Protein AF-A0A431VT10-F1 (afdb_monomer)

pLDDT: mean 82.5, std 15.61, range [44.53, 95.62]

Mean predicted aligned error: 10.59 Å

Solvent-accessible surface area (backbone atoms only — not comparable to full-atom values): 5189 Å² total; per-residue (Å²): 137,83,88,83,81,89,85,80,77,77,84,75,82,74,79,80,76,81,67,70,78,64,73,45,45,74,42,76,44,73,52,40,51,48,87,82,18,55,20,34,30,24,65,48,99,85,67,48,42,32,39,32,44,81,85,37,90,58,35,80,75,44,48,35,69,32,13,13,67,37,70,67,47,34,41,75,68,64,26,39,75,69,84,131

Organism: NCBI:txid32062

Secondary structure (DSSP, 8-state):
----------------------SSB--SSSS---TT--EEEEE-TT--EEEE-TTSTTTTT---SEEESSHHHHHHTT-BPPP-

Foldseek 3Di:
DDDDDDPPDDPDPDPPPPPPPPAFDAAPDQQHRPPQFQKAWAQDPVRATEIDHPPRPCNRVGGGRGTHNDPVSSVVVVHDYDDD

Sequence (84 aa):
MKKLLPFLALFALAPVQAQAPQLGVAPATKTTCPASHPVKGNINSKGERIYHTPQSRSYKQTHPERCYKSAEEAQKAGFRAPKR

Structure (mmCIF, N/CA/C/O backbone):
data_AF-A0A431VT10-F1
#
_entry.id   AF-A0A431VT10-F1
#
loop_
_atom_site.group_PDB
_atom_site.id
_atom_site.type_symbol
_atom_site.label_atom_id
_atom_site.label_alt_id
_atom_site.label_comp_id
_atom_site.label_asym_id
_atom_site.label_entity_id
_atom_site.label_seq_id
_atom_site.pdbx_PDB_ins_code
_atom_site.Cartn_x
_atom_site.Cartn_y
_atom_site.Cartn_z
_atom_site.occupancy
_atom_site.B_iso_or_equiv
_atom_site.auth_seq_id
_atom_site.auth_comp_id
_atom_site.auth_asym_id
_atom_site.auth_atom_id
_atom_site.pdbx_PDB_model_num
ATOM 1 N N . MET A 1 1 ? 1.372 16.777 -60.803 1.00 53.09 1 MET A N 1
ATOM 2 C CA . MET A 1 1 ? 1.993 15.713 -59.984 1.00 53.09 1 MET A CA 1
ATOM 3 C C . MET A 1 1 ? 2.825 16.350 -58.881 1.00 53.09 1 MET A C 1
ATOM 5 O O . MET A 1 1 ? 3.481 17.338 -59.159 1.00 53.09 1 MET A O 1
ATOM 9 N N . LYS A 1 2 ? 2.802 15.738 -57.687 1.00 57.84 2 LYS A N 1
ATOM 10 C CA . LYS A 1 2 ? 3.699 15.942 -56.528 1.00 57.84 2 LYS A CA 1
ATOM 11 C C . LYS A 1 2 ? 3.503 17.244 -55.732 1.00 57.84 2 LYS A C 1
ATOM 13 O O . LYS A 1 2 ? 4.036 18.301 -56.032 1.00 57.84 2 LYS A O 1
ATOM 18 N N . LYS A 1 3 ? 2.703 17.071 -54.678 1.00 56.22 3 LYS A N 1
ATOM 19 C CA . LYS A 1 3 ? 2.473 17.951 -53.531 1.00 56.22 3 LYS A CA 1
ATOM 20 C C . LYS A 1 3 ? 3.815 18.327 -52.884 1.00 56.22 3 LYS A C 1
ATOM 22 O O . LYS A 1 3 ? 4.590 17.429 -52.564 1.00 56.22 3 LYS A O 1
ATOM 27 N N . LEU A 1 4 ? 4.057 19.619 -52.674 1.00 66.12 4 LEU A N 1
ATOM 28 C CA . LEU A 1 4 ? 5.174 20.126 -51.877 1.00 66.12 4 LEU A CA 1
ATOM 29 C C . LEU A 1 4 ? 4.636 20.438 -50.473 1.00 66.12 4 LEU A C 1
ATOM 31 O O . LEU A 1 4 ? 3.720 21.241 -50.315 1.00 66.12 4 LEU A O 1
ATOM 35 N N . LEU A 1 5 ? 5.124 19.694 -49.483 1.00 59.03 5 LEU A N 1
ATOM 36 C CA . LEU A 1 5 ? 4.670 19.708 -48.090 1.00 59.03 5 LEU A CA 1
ATOM 37 C C . LEU A 1 5 ? 5.141 20.975 -47.349 1.00 59.03 5 LEU A C 1
ATOM 39 O O . LEU A 1 5 ? 6.290 21.374 -47.541 1.00 59.03 5 LEU A O 1
ATOM 43 N N . PRO A 1 6 ? 4.337 21.557 -46.437 1.00 62.47 6 PRO A N 1
ATOM 44 C CA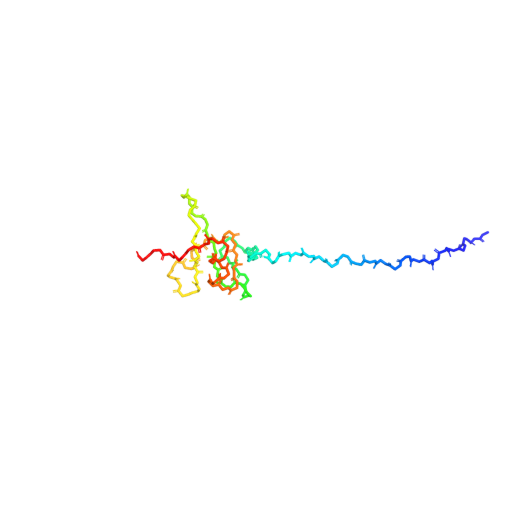 . PRO A 1 6 ? 4.808 22.563 -45.495 1.00 62.47 6 PRO A CA 1
ATOM 45 C C . PRO A 1 6 ? 5.328 21.871 -44.225 1.00 62.47 6 PRO A C 1
ATOM 47 O O . PRO A 1 6 ? 4.553 21.320 -43.449 1.00 62.47 6 PRO A O 1
ATOM 50 N N . PHE A 1 7 ? 6.641 21.891 -43.997 1.00 60.50 7 PHE A N 1
ATOM 51 C CA . PHE A 1 7 ? 7.253 21.435 -42.743 1.00 60.50 7 PHE A CA 1
ATOM 52 C C . PHE A 1 7 ? 7.838 22.626 -41.985 1.00 60.50 7 PHE A C 1
ATOM 54 O O . PHE A 1 7 ? 9.045 22.833 -41.944 1.00 60.50 7 PHE A O 1
ATOM 61 N N . LEU A 1 8 ? 6.968 23.417 -41.365 1.00 62.12 8 LEU A N 1
ATOM 62 C CA . LEU A 1 8 ? 7.352 24.273 -40.244 1.00 62.12 8 LEU A CA 1
ATOM 63 C C . LEU A 1 8 ? 6.530 23.816 -39.045 1.00 62.12 8 LEU A C 1
ATOM 65 O O . LEU A 1 8 ? 5.462 24.338 -38.740 1.00 62.12 8 LEU A O 1
ATOM 69 N N . ALA A 1 9 ? 7.014 22.734 -38.436 1.00 61.75 9 ALA A N 1
ATOM 70 C CA . ALA A 1 9 ? 6.466 22.189 -37.212 1.00 61.75 9 ALA A CA 1
ATOM 71 C C . ALA A 1 9 ? 6.780 23.148 -36.056 1.00 61.75 9 ALA A C 1
ATOM 73 O O . ALA A 1 9 ? 7.940 23.411 -35.740 1.00 61.75 9 ALA A O 1
ATOM 74 N N . LEU A 1 10 ? 5.706 23.658 -35.457 1.00 64.00 10 LEU A N 1
ATOM 75 C CA . LEU A 1 10 ? 5.633 24.263 -34.133 1.00 64.00 10 LEU A CA 1
ATOM 76 C C . LEU A 1 10 ? 6.595 23.570 -33.152 1.00 64.00 10 LEU A C 1
ATOM 78 O O . LEU A 1 10 ? 6.490 22.368 -32.907 1.00 64.00 10 LEU A O 1
ATOM 82 N N . PHE A 1 11 ? 7.500 24.345 -32.559 1.00 61.78 11 PHE A N 1
ATOM 83 C CA . PHE A 1 11 ? 8.321 23.911 -31.436 1.00 61.78 11 PHE A CA 1
ATOM 84 C C . PHE A 1 11 ? 7.391 23.689 -30.232 1.00 61.78 11 PHE A C 1
ATOM 86 O O . PHE A 1 11 ? 6.853 24.639 -29.662 1.00 61.78 11 PHE A O 1
ATOM 93 N N . ALA A 1 12 ? 7.126 22.427 -29.899 1.00 63.12 12 ALA A N 1
ATOM 94 C CA . ALA A 1 12 ? 6.257 22.059 -28.791 1.00 63.12 12 ALA A CA 1
ATOM 95 C C . ALA A 1 12 ? 6.907 22.457 -27.454 1.00 63.12 12 ALA A C 1
ATOM 97 O O . ALA A 1 12 ? 7.954 21.923 -27.086 1.00 63.12 12 ALA A O 1
ATOM 98 N N . LEU A 1 13 ? 6.269 23.362 -26.701 1.00 61.50 13 LEU A N 1
ATOM 99 C CA . LEU A 1 13 ? 6.510 23.488 -25.264 1.00 61.50 13 LEU A CA 1
ATOM 100 C C . LEU A 1 13 ? 6.086 22.170 -24.607 1.00 61.50 13 LEU A C 1
ATOM 102 O O . LEU A 1 13 ? 4.896 21.882 -24.475 1.00 61.50 13 LEU A O 1
ATOM 106 N N . ALA A 1 14 ? 7.061 21.359 -24.206 1.00 59.78 14 ALA A N 1
ATOM 107 C CA . ALA A 1 14 ? 6.800 20.216 -23.350 1.00 59.78 14 ALA A CA 1
ATOM 108 C C . ALA A 1 14 ? 6.269 20.726 -21.996 1.00 59.78 14 ALA A C 1
ATOM 110 O O . ALA A 1 14 ? 6.872 21.632 -21.412 1.00 59.78 14 ALA A O 1
ATOM 111 N N . PRO A 1 15 ? 5.165 20.176 -21.462 1.00 55.59 15 PRO A N 1
ATOM 112 C CA . PRO A 1 15 ? 4.720 20.527 -20.126 1.00 55.59 15 PRO A CA 1
ATOM 113 C C . PRO A 1 15 ? 5.758 20.009 -19.124 1.00 55.59 15 PRO A C 1
ATOM 115 O O . PRO A 1 15 ? 5.917 18.798 -18.958 1.00 55.59 15 PRO A O 1
ATOM 118 N N . VAL A 1 16 ? 6.461 20.923 -18.446 1.00 56.16 16 VAL A N 1
ATOM 119 C CA . VAL A 1 16 ? 7.178 20.620 -17.201 1.00 56.16 16 VAL A CA 1
ATOM 120 C C . VAL A 1 16 ? 6.108 20.151 -16.228 1.00 56.16 16 VAL A C 1
ATOM 122 O O . VAL A 1 16 ? 5.370 20.959 -15.666 1.00 56.16 16 VAL A O 1
ATOM 125 N N . GLN A 1 17 ? 5.930 18.837 -16.116 1.00 48.41 17 GLN A N 1
ATOM 126 C CA . GLN A 1 17 ? 4.928 18.285 -15.226 1.00 48.41 17 GLN A CA 1
ATOM 127 C C . GLN A 1 17 ? 5.335 18.626 -13.793 1.00 48.41 17 GLN A C 1
ATOM 129 O O . GLN A 1 17 ? 6.202 17.981 -13.207 1.00 48.41 17 GLN A O 1
ATOM 134 N N . ALA A 1 18 ? 4.696 19.658 -13.239 1.00 49.47 18 ALA A N 1
ATOM 135 C CA . ALA A 1 18 ? 4.687 19.990 -11.824 1.00 49.47 18 ALA A CA 1
ATOM 136 C C . ALA A 1 18 ? 3.887 18.918 -11.076 1.00 49.47 18 ALA A C 1
ATOM 138 O O . ALA A 1 18 ? 2.800 19.147 -10.552 1.00 49.47 18 ALA A O 1
ATOM 139 N N . GLN A 1 19 ? 4.406 17.698 -11.069 1.00 44.53 19 GLN A N 1
ATOM 140 C CA . GLN A 1 19 ? 3.966 16.691 -10.131 1.00 44.53 19 GLN A CA 1
ATOM 141 C C . GLN A 1 19 ? 4.575 17.120 -8.798 1.00 44.53 19 GLN A C 1
ATOM 143 O O . GLN A 1 19 ? 5.751 16.864 -8.538 1.00 44.53 19 GLN A O 1
ATOM 148 N N . ALA A 1 20 ? 3.789 17.813 -7.963 1.00 49.25 20 ALA A N 1
ATOM 149 C CA . ALA A 1 20 ? 4.042 17.816 -6.525 1.00 49.25 20 ALA A CA 1
ATOM 150 C C . ALA A 1 20 ? 4.402 16.372 -6.164 1.00 49.25 20 ALA A C 1
ATOM 152 O O . ALA A 1 20 ? 3.654 15.491 -6.604 1.00 49.25 20 ALA A O 1
ATOM 153 N N . PRO A 1 21 ? 5.550 16.103 -5.511 1.00 52.91 21 PRO A N 1
ATOM 154 C CA . PRO A 1 21 ? 6.012 14.740 -5.329 1.00 52.91 21 PRO A CA 1
ATOM 155 C C . PRO A 1 21 ? 4.880 13.997 -4.641 1.00 52.91 21 PRO A C 1
ATOM 157 O O . PRO A 1 21 ? 4.570 14.260 -3.479 1.00 52.91 21 PRO A O 1
ATOM 160 N N . GLN A 1 22 ? 4.183 13.154 -5.403 1.00 59.28 22 GLN A N 1
ATOM 161 C CA . GLN A 1 22 ? 3.179 12.283 -4.842 1.00 59.28 22 GLN A CA 1
ATOM 162 C C . GLN A 1 22 ? 3.993 11.410 -3.911 1.00 59.28 22 GLN A C 1
ATOM 164 O O . GLN A 1 22 ? 4.842 10.659 -4.381 1.00 59.28 22 GLN A O 1
ATOM 169 N N . LEU A 1 23 ? 3.863 11.657 -2.608 1.00 74.50 23 LEU A N 1
ATOM 170 C CA . LEU A 1 23 ? 4.711 11.022 -1.614 1.00 74.50 23 LEU A CA 1
ATOM 171 C C . LEU A 1 23 ? 4.532 9.511 -1.803 1.00 74.50 23 LEU A C 1
ATOM 173 O O . LEU A 1 23 ? 3.424 8.982 -1.652 1.00 74.50 23 LEU A O 1
ATOM 177 N N . GLY A 1 24 ? 5.612 8.848 -2.202 1.00 84.19 24 GLY A N 1
ATOM 178 C CA . GLY A 1 24 ? 5.648 7.449 -2.598 1.00 84.19 24 GLY A CA 1
ATOM 179 C C . GLY A 1 24 ? 5.115 7.084 -3.997 1.00 84.19 24 GLY A C 1
ATOM 180 O O . GLY A 1 24 ? 4.306 7.758 -4.628 1.00 84.19 24 GLY A O 1
ATOM 181 N N . VAL A 1 25 ? 5.551 5.915 -4.462 1.00 90.81 25 VAL A N 1
ATOM 182 C CA . VAL A 1 25 ? 5.219 5.292 -5.750 1.00 90.81 25 VAL A CA 1
ATOM 183 C C . VAL A 1 25 ? 4.234 4.135 -5.579 1.00 90.81 25 VAL A C 1
ATOM 185 O O . VAL A 1 25 ? 4.081 3.577 -4.490 1.00 90.81 25 VAL A O 1
ATOM 188 N N . ALA A 1 26 ? 3.555 3.749 -6.661 1.00 90.00 26 ALA A N 1
ATOM 189 C CA . ALA A 1 26 ? 2.761 2.523 -6.669 1.00 90.00 26 ALA A CA 1
ATOM 190 C C . ALA A 1 26 ? 3.660 1.292 -6.428 1.00 90.00 26 ALA A C 1
ATOM 192 O O . ALA A 1 26 ? 4.825 1.283 -6.842 1.00 90.00 26 ALA A O 1
ATOM 193 N N . PRO A 1 27 ? 3.147 0.253 -5.754 1.00 90.94 27 PRO A N 1
ATOM 194 C CA . PRO A 1 27 ? 3.897 -0.977 -5.569 1.00 90.94 27 PRO A CA 1
ATOM 195 C C . PRO A 1 27 ? 4.119 -1.695 -6.904 1.00 90.94 27 PRO A C 1
ATOM 197 O O . PRO A 1 27 ? 3.285 -1.643 -7.804 1.00 90.94 27 PRO A O 1
ATOM 200 N N . ALA A 1 28 ? 5.256 -2.381 -7.029 1.00 88.25 28 ALA A N 1
ATOM 201 C CA . ALA A 1 28 ? 5.586 -3.153 -8.225 1.00 88.25 28 ALA A CA 1
ATOM 202 C C . ALA A 1 28 ? 4.727 -4.425 -8.326 1.00 88.25 28 ALA A C 1
ATOM 204 O O . ALA A 1 28 ? 4.368 -4.856 -9.417 1.00 88.25 28 ALA A O 1
ATOM 205 N N . THR A 1 29 ? 4.390 -5.028 -7.183 1.00 88.38 29 THR A N 1
ATOM 206 C CA . THR A 1 29 ? 3.466 -6.168 -7.077 1.00 88.38 29 THR A CA 1
ATOM 207 C C . THR A 1 29 ? 2.662 -6.072 -5.777 1.00 88.38 29 THR A C 1
ATOM 209 O O . THR A 1 29 ? 2.916 -5.197 -4.955 1.00 88.38 29 THR A O 1
ATOM 212 N N . LYS A 1 30 ? 1.745 -7.019 -5.525 1.00 86.50 30 LYS A N 1
ATOM 213 C CA . LYS A 1 30 ? 0.933 -7.075 -4.291 1.00 86.50 30 LYS A CA 1
ATOM 214 C C . LYS A 1 30 ? 1.737 -6.998 -2.988 1.00 86.50 30 LYS A C 1
ATOM 216 O O . LYS A 1 30 ? 1.206 -6.563 -1.976 1.00 86.50 30 LYS A O 1
ATOM 221 N N . THR A 1 31 ? 2.990 -7.443 -2.992 1.00 87.44 31 THR A N 1
ATOM 222 C CA . THR A 1 31 ? 3.858 -7.472 -1.806 1.00 87.44 31 THR A CA 1
ATOM 223 C C . THR A 1 31 ? 5.198 -6.791 -2.031 1.00 87.44 3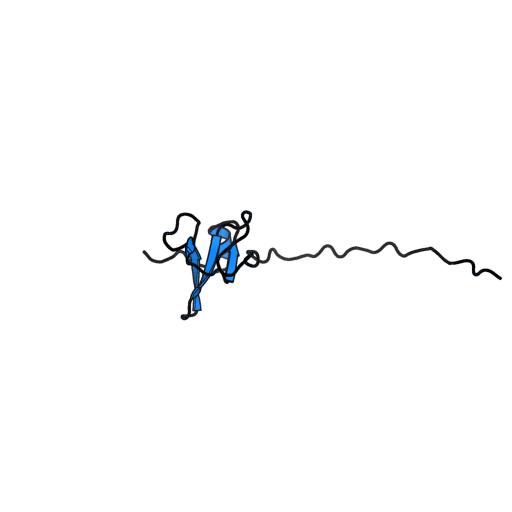1 THR A C 1
ATOM 225 O O . THR A 1 31 ? 5.962 -6.664 -1.077 1.00 87.44 31 THR A O 1
ATOM 228 N N . THR A 1 32 ? 5.51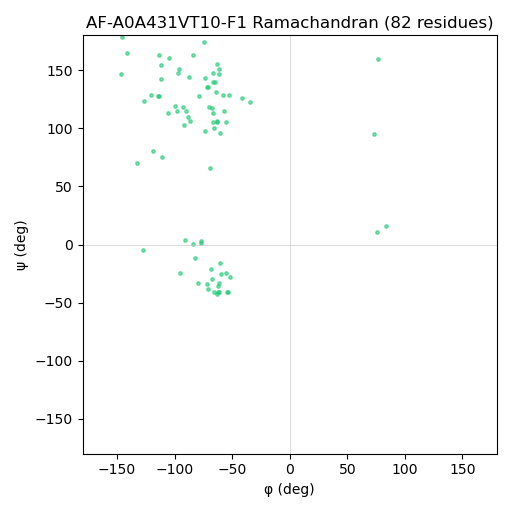7 -6.338 -3.243 1.00 89.81 32 THR A N 1
ATOM 229 C CA . THR A 1 32 ? 6.856 -5.843 -3.579 1.00 89.81 32 THR A CA 1
ATOM 230 C C . THR A 1 32 ? 6.822 -4.361 -3.906 1.00 89.81 32 THR A C 1
ATOM 232 O O . THR A 1 32 ? 6.074 -3.913 -4.771 1.00 89.81 32 THR A O 1
ATOM 235 N N . CYS A 1 33 ? 7.696 -3.611 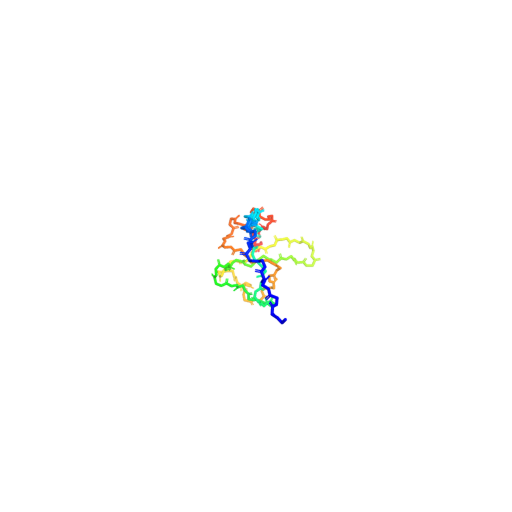-3.240 1.00 92.25 33 CYS A N 1
ATOM 236 C CA . CYS A 1 33 ? 8.033 -2.248 -3.617 1.00 92.25 33 CYS A CA 1
ATOM 237 C C . CYS A 1 33 ? 9.305 -2.231 -4.475 1.00 92.25 33 CYS A C 1
ATOM 239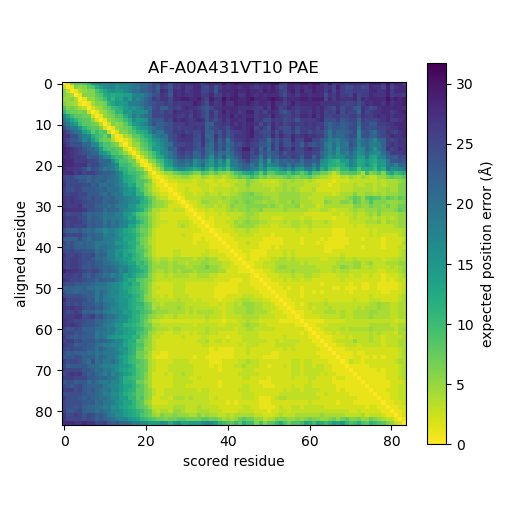 O O . CYS A 1 33 ? 10.161 -3.104 -4.296 1.00 92.25 33 CYS A O 1
ATOM 241 N N . PRO A 1 34 ? 9.463 -1.250 -5.378 1.00 91.44 34 PRO A N 1
ATOM 242 C CA . PRO A 1 34 ? 10.718 -1.066 -6.096 1.00 91.44 34 PRO A CA 1
ATOM 243 C C . PRO A 1 34 ? 11.859 -0.753 -5.120 1.00 91.44 34 PRO A C 1
ATOM 245 O O . PRO A 1 34 ? 11.647 -0.135 -4.078 1.00 91.44 34 PRO A O 1
ATOM 248 N N . ALA A 1 35 ? 13.088 -1.136 -5.475 1.00 89.19 35 ALA A N 1
ATOM 249 C CA . ALA A 1 35 ? 14.263 -0.938 -4.618 1.00 89.19 35 ALA A CA 1
ATOM 250 C C . ALA A 1 35 ? 14.533 0.542 -4.284 1.00 89.19 35 ALA A C 1
ATOM 252 O O . ALA A 1 35 ? 15.092 0.845 -3.234 1.00 89.19 35 ALA A O 1
ATOM 253 N N . SER A 1 36 ? 14.090 1.466 -5.143 1.00 90.56 36 SER A N 1
ATOM 254 C CA . SER A 1 36 ? 14.160 2.911 -4.899 1.00 90.56 36 SER A CA 1
ATOM 255 C C . SER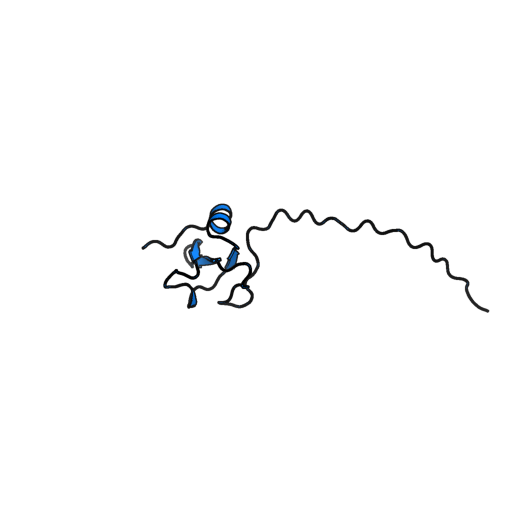 A 1 36 ? 13.230 3.393 -3.780 1.00 90.56 36 SER A C 1
ATOM 257 O O . SER A 1 36 ? 13.478 4.455 -3.216 1.00 90.56 36 SER A O 1
ATOM 259 N N . HIS A 1 37 ? 12.182 2.627 -3.453 1.00 94.19 37 HIS A N 1
ATOM 260 C CA . HIS A 1 37 ? 11.172 2.966 -2.450 1.00 94.19 37 HIS A CA 1
ATOM 261 C C . HIS A 1 37 ? 10.913 1.782 -1.503 1.00 94.19 37 HIS A C 1
ATOM 263 O O . HIS A 1 37 ? 9.856 1.153 -1.562 1.00 94.19 37 HIS A O 1
ATOM 269 N N . PRO A 1 38 ? 11.873 1.439 -0.626 1.00 94.56 38 PRO A N 1
ATOM 270 C CA . PRO A 1 38 ? 11.828 0.219 0.176 1.00 94.56 38 PRO A CA 1
ATOM 271 C C . PRO A 1 38 ? 10.867 0.280 1.376 1.00 94.56 38 PRO A C 1
ATOM 273 O O . PRO A 1 38 ? 10.819 -0.664 2.158 1.00 94.56 38 PRO A O 1
ATOM 276 N N . VAL A 1 39 ? 10.132 1.369 1.598 1.00 95.12 39 VAL A N 1
ATOM 277 C CA . VAL A 1 39 ? 9.214 1.494 2.739 1.00 95.12 39 VAL A CA 1
ATOM 278 C C . VAL A 1 39 ? 7.787 1.205 2.287 1.00 95.12 39 VAL A C 1
ATOM 280 O O . VAL A 1 39 ? 7.239 1.908 1.449 1.00 95.12 39 VAL A O 1
ATOM 283 N N . LYS A 1 40 ? 7.153 0.182 2.860 1.00 95.31 40 LYS A N 1
ATOM 284 C CA . LYS A 1 40 ? 5.793 -0.245 2.499 1.00 95.31 40 LYS A CA 1
ATOM 285 C C . LYS A 1 40 ? 4.755 0.481 3.342 1.00 95.31 40 LYS A C 1
ATOM 287 O O . LYS A 1 40 ? 4.697 0.230 4.538 1.00 95.31 40 LYS A O 1
ATOM 292 N N . GLY A 1 41 ? 3.914 1.319 2.751 1.00 95.50 41 GLY A N 1
ATOM 293 C CA . GLY A 1 41 ? 2.728 1.879 3.399 1.00 95.50 41 GLY A CA 1
ATOM 294 C C . GLY A 1 41 ? 1.499 1.021 3.134 1.00 95.50 41 GLY A C 1
ATOM 295 O O . GLY A 1 41 ? 1.089 0.876 1.989 1.00 95.50 41 GLY A O 1
ATOM 296 N N . ASN A 1 42 ? 0.902 0.468 4.182 1.00 95.62 42 ASN A N 1
ATOM 297 C CA . ASN A 1 42 ? -0.323 -0.323 4.138 1.00 95.62 42 ASN A CA 1
ATOM 298 C C . ASN A 1 42 ? -1.463 0.431 4.831 1.00 95.62 42 ASN A C 1
ATOM 300 O O . ASN A 1 42 ? -1.247 1.097 5.847 1.00 95.62 42 ASN A O 1
ATOM 304 N N . ILE A 1 43 ? -2.667 0.320 4.276 1.00 94.38 43 ILE A N 1
ATOM 305 C CA . ILE A 1 43 ? -3.900 0.740 4.938 1.00 94.38 43 ILE A CA 1
ATOM 306 C C . ILE A 1 43 ? -4.613 -0.535 5.374 1.00 94.38 43 ILE A C 1
ATOM 308 O O . ILE A 1 43 ? -5.017 -1.338 4.535 1.00 94.38 43 ILE A O 1
ATOM 312 N N . ASN A 1 44 ? -4.728 -0.753 6.684 1.00 90.69 44 ASN A N 1
ATOM 313 C CA . ASN A 1 44 ? -5.377 -1.964 7.180 1.00 90.69 44 ASN A CA 1
ATOM 314 C C . ASN A 1 44 ? -6.907 -1.882 7.017 1.00 90.69 44 ASN A C 1
ATOM 316 O O . ASN A 1 44 ? -7.465 -0.838 6.682 1.00 90.69 44 ASN A O 1
ATOM 320 N N . SER A 1 45 ? -7.614 -2.971 7.324 1.00 90.12 45 SER A N 1
ATOM 321 C CA . SER A 1 45 ? -9.084 -3.020 7.265 1.00 90.12 45 SER A CA 1
ATOM 322 C C . SER A 1 45 ? -9.793 -2.029 8.198 1.00 90.12 45 SER A C 1
ATOM 324 O O . SER A 1 45 ? -10.973 -1.755 8.014 1.00 90.12 45 SER A O 1
ATOM 326 N N . LYS A 1 46 ? -9.085 -1.470 9.187 1.00 90.94 46 LYS A N 1
ATOM 327 C CA . LYS A 1 46 ? -9.578 -0.422 10.092 1.00 90.94 46 LYS A CA 1
ATOM 328 C C . LYS A 1 46 ? -9.283 0.994 9.570 1.00 90.94 46 LYS A C 1
ATOM 330 O O . LYS A 1 46 ? -9.546 1.963 10.275 1.00 90.94 46 LYS A O 1
ATOM 335 N N . GLY A 1 47 ? -8.708 1.126 8.372 1.00 91.94 47 GLY A N 1
ATOM 336 C CA . GLY A 1 47 ? -8.317 2.405 7.776 1.00 91.94 47 GLY A CA 1
ATOM 337 C C . GLY A 1 47 ? -7.039 3.011 8.367 1.00 91.94 47 GLY A C 1
ATOM 338 O O . GLY A 1 47 ? -6.724 4.171 8.099 1.00 91.94 47 GLY A O 1
ATOM 339 N N . GLU A 1 48 ? -6.286 2.266 9.178 1.00 93.06 48 GLU A N 1
ATOM 340 C CA . GLU A 1 48 ? -5.056 2.769 9.785 1.00 93.06 48 GLU A CA 1
ATOM 341 C C . GLU A 1 48 ? -3.908 2.724 8.774 1.00 93.06 48 GLU A C 1
ATOM 343 O O . GLU A 1 48 ? -3.614 1.679 8.195 1.00 93.06 48 GLU A O 1
ATOM 348 N N . ARG A 1 49 ? -3.224 3.859 8.606 1.00 94.88 49 ARG A N 1
ATOM 349 C CA . ARG A 1 49 ? -2.067 4.010 7.717 1.00 94.88 49 ARG A CA 1
ATOM 350 C C . ARG A 1 49 ? -0.790 3.616 8.450 1.00 94.88 49 ARG A C 1
ATOM 352 O O . ARG A 1 49 ? -0.324 4.354 9.318 1.00 94.88 49 ARG A O 1
ATOM 359 N N . ILE A 1 50 ? -0.227 2.458 8.128 1.00 95.19 50 ILE A N 1
ATOM 360 C CA . ILE A 1 50 ? 0.955 1.904 8.800 1.00 95.19 50 ILE A CA 1
ATOM 361 C C . ILE A 1 50 ? 2.077 1.712 7.787 1.00 95.19 50 ILE A C 1
ATOM 363 O O . ILE A 1 50 ? 1.872 1.090 6.747 1.00 95.19 50 ILE A O 1
ATOM 367 N N . TYR A 1 51 ? 3.269 2.232 8.078 1.00 95.19 51 TYR A N 1
ATOM 368 C CA . TYR A 1 51 ? 4.446 1.957 7.260 1.00 95.19 51 TYR A CA 1
ATOM 369 C C . TYR A 1 51 ? 5.295 0.829 7.850 1.00 95.19 51 TYR A C 1
ATOM 371 O O . TYR A 1 51 ? 5.418 0.681 9.063 1.00 95.19 51 TYR A O 1
ATOM 379 N N . HIS A 1 52 ? 5.932 0.054 6.980 1.00 95.31 52 HIS A N 1
ATOM 380 C CA . HIS A 1 52 ? 6.851 -1.019 7.325 1.00 95.31 52 HIS A CA 1
ATOM 381 C C . HIS A 1 52 ? 8.174 -0.804 6.596 1.00 95.31 52 HIS A C 1
ATOM 383 O O . HIS A 1 52 ? 8.224 -0.715 5.368 1.00 95.31 52 HIS A O 1
ATOM 389 N N . THR A 1 53 ? 9.257 -0.733 7.359 1.00 94.44 53 THR A N 1
ATOM 390 C CA . THR A 1 53 ? 10.626 -0.700 6.829 1.00 94.44 53 THR A CA 1
ATOM 391 C C . THR A 1 53 ? 11.125 -2.120 6.550 1.00 94.44 53 THR A C 1
ATOM 393 O O . THR A 1 53 ? 10.582 -3.065 7.126 1.00 94.44 53 THR A O 1
ATOM 396 N N . PRO A 1 54 ? 12.202 -2.305 5.763 1.00 91.88 54 PRO A N 1
ATOM 397 C CA . PRO A 1 54 ? 12.801 -3.625 5.534 1.00 91.88 54 PRO A CA 1
ATOM 398 C C . PRO A 1 54 ? 13.197 -4.382 6.812 1.00 91.88 54 PRO A C 1
ATOM 400 O O . PRO A 1 54 ? 13.248 -5.607 6.810 1.00 91.88 54 PRO A O 1
ATOM 403 N N . GLN A 1 55 ? 13.445 -3.659 7.909 1.00 90.31 55 GLN A N 1
ATOM 404 C CA . GLN A 1 55 ? 13.778 -4.222 9.224 1.00 90.31 55 GLN A CA 1
ATOM 405 C C . GLN A 1 55 ? 12.540 -4.673 10.024 1.00 90.31 55 GLN A C 1
ATOM 407 O O . GLN A 1 55 ? 12.662 -5.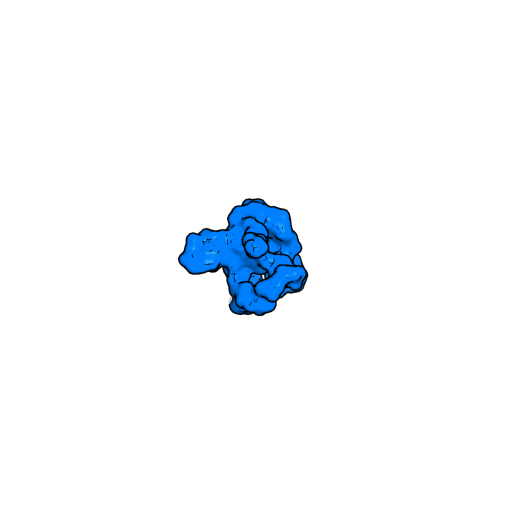335 11.052 1.00 90.31 55 GLN A O 1
ATOM 412 N N . SER A 1 56 ? 11.333 -4.305 9.589 1.00 89.31 56 SER A N 1
ATOM 413 C CA . SER A 1 56 ? 10.092 -4.671 10.273 1.00 89.31 56 SER A CA 1
ATOM 414 C C . SER A 1 56 ? 9.798 -6.161 10.094 1.00 89.31 56 SER A C 1
ATOM 416 O O . SER A 1 56 ? 9.839 -6.678 8.980 1.00 89.31 56 SER A O 1
ATOM 418 N N . ARG A 1 57 ? 9.403 -6.850 11.171 1.00 89.19 57 ARG A N 1
ATOM 419 C CA . ARG A 1 57 ? 9.108 -8.300 11.153 1.00 89.19 57 ARG A CA 1
ATOM 420 C C . ARG A 1 57 ? 8.077 -8.691 10.089 1.00 89.19 57 ARG A C 1
ATOM 422 O O . ARG A 1 57 ? 8.255 -9.680 9.387 1.00 89.19 57 ARG A O 1
ATOM 429 N N . SER A 1 58 ? 7.033 -7.880 9.931 1.00 89.81 58 SER A N 1
ATOM 430 C CA . SER A 1 58 ? 5.945 -8.137 8.979 1.00 89.81 58 SER A CA 1
ATOM 431 C C . SER A 1 58 ? 6.244 -7.672 7.552 1.00 89.81 58 SER A C 1
ATOM 433 O O . SER A 1 58 ? 5.412 -7.869 6.672 1.00 89.81 58 SER A O 1
ATOM 435 N N . TYR A 1 59 ? 7.421 -7.091 7.282 1.00 92.50 59 TYR A N 1
ATOM 436 C CA . TYR A 1 59 ? 7.719 -6.438 6.004 1.00 92.50 59 TYR A CA 1
ATOM 437 C C . TYR A 1 59 ? 7.465 -7.336 4.790 1.00 92.50 59 TYR A C 1
ATOM 439 O O . TYR A 1 59 ? 6.924 -6.875 3.790 1.00 92.50 59 TYR A O 1
ATOM 447 N N . LYS A 1 60 ? 7.822 -8.624 4.858 1.00 90.38 60 LYS A N 1
ATOM 448 C CA . LYS A 1 60 ? 7.637 -9.570 3.742 1.00 90.38 60 LYS A CA 1
ATOM 449 C C . LYS A 1 60 ? 6.163 -9.875 3.440 1.00 90.38 60 LYS A C 1
ATOM 451 O O . LYS A 1 60 ? 5.842 -10.159 2.293 1.00 90.38 60 LYS A O 1
ATOM 456 N N . GLN A 1 61 ? 5.293 -9.809 4.447 1.00 90.44 61 GLN A N 1
ATOM 457 C CA . GLN A 1 61 ? 3.873 -10.161 4.344 1.00 90.44 61 GLN A CA 1
ATOM 458 C C . GLN A 1 61 ? 2.985 -8.940 4.074 1.00 90.44 61 GLN A C 1
ATOM 460 O O . GLN A 1 61 ? 1.909 -9.082 3.502 1.00 90.44 61 GLN A O 1
ATOM 465 N N . THR A 1 62 ? 3.436 -7.737 4.441 1.00 92.81 62 THR A N 1
ATOM 466 C CA . THR A 1 62 ? 2.694 -6.493 4.218 1.00 92.81 62 THR A CA 1
ATOM 467 C C . THR A 1 62 ? 2.392 -6.283 2.736 1.00 92.81 62 THR A C 1
ATOM 469 O O . THR A 1 62 ? 3.298 -6.317 1.899 1.00 92.81 62 THR A O 1
ATOM 472 N N . HIS A 1 63 ? 1.122 -6.016 2.433 1.00 93.88 63 HIS A N 1
ATOM 473 C CA . HIS A 1 63 ? 0.661 -5.586 1.114 1.00 93.88 63 HIS A CA 1
ATOM 474 C C . HIS A 1 63 ? 0.663 -4.052 1.067 1.00 93.88 63 HIS A C 1
ATOM 476 O O . HIS A 1 63 ? -0.172 -3.436 1.730 1.00 93.88 63 HIS A O 1
ATOM 482 N N . PRO A 1 64 ? 1.644 -3.404 0.418 1.00 93.88 64 PRO A N 1
ATOM 483 C CA . PRO A 1 64 ? 1.671 -1.949 0.336 1.00 93.88 64 PRO A CA 1
ATOM 484 C C . PRO A 1 64 ? 0.565 -1.419 -0.583 1.00 93.88 64 PRO A C 1
ATOM 486 O O . PRO A 1 64 ? 0.422 -1.886 -1.705 1.00 9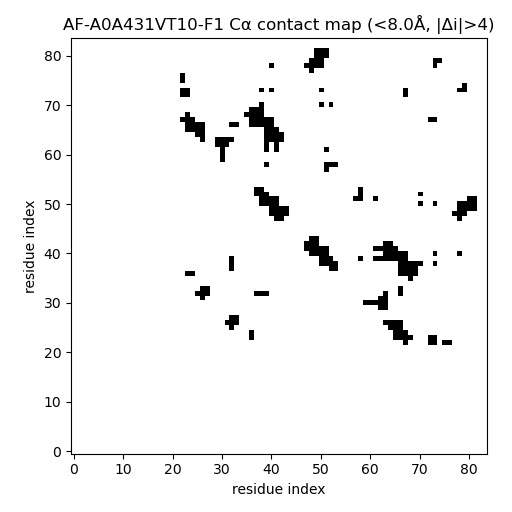3.88 64 PRO A O 1
ATOM 489 N N . GLU A 1 65 ? -0.130 -0.375 -0.141 1.00 93.31 65 GLU A N 1
ATOM 490 C CA . GLU A 1 65 ? -0.931 0.509 -0.999 1.00 93.31 65 GLU A CA 1
ATOM 491 C C . GLU A 1 65 ? -0.030 1.534 -1.707 1.00 93.31 65 GLU A C 1
ATOM 493 O O . GLU A 1 65 ? -0.261 1.938 -2.848 1.00 93.31 65 GLU A O 1
ATOM 498 N N . ARG A 1 66 ? 1.041 1.957 -1.022 1.00 93.56 66 ARG A N 1
ATOM 499 C CA . ARG A 1 66 ? 2.028 2.913 -1.533 1.00 93.56 66 ARG A CA 1
ATOM 500 C C . ARG A 1 66 ? 3.419 2.594 -0.989 1.00 93.56 66 ARG A C 1
ATOM 502 O O . ARG A 1 66 ? 3.558 2.107 0.130 1.00 93.56 66 ARG A O 1
ATOM 509 N N . CYS A 1 67 ? 4.448 2.850 -1.785 1.00 94.94 67 CYS A N 1
ATOM 510 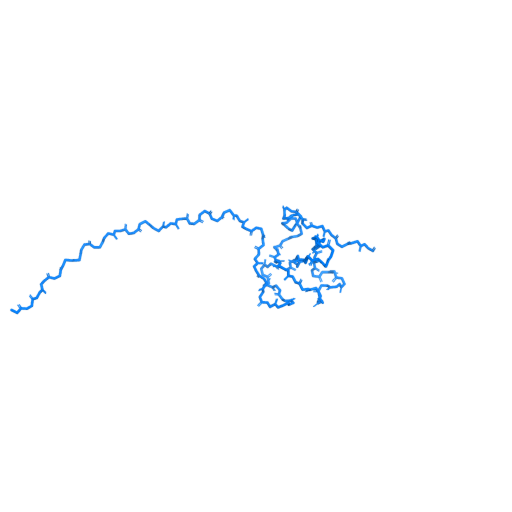C CA . CYS A 1 67 ? 5.844 2.578 -1.461 1.00 94.94 67 CYS A CA 1
ATOM 511 C C . CYS A 1 67 ? 6.621 3.886 -1.330 1.00 94.94 67 CYS A C 1
ATOM 513 O O . CYS A 1 67 ? 6.608 4.692 -2.248 1.00 94.94 67 CYS A O 1
ATOM 515 N N . TYR A 1 68 ? 7.339 4.089 -0.235 1.00 94.88 68 TYR A N 1
ATOM 516 C CA . TYR A 1 68 ? 8.060 5.324 0.075 1.00 94.88 68 TYR A CA 1
ATOM 517 C C . TYR A 1 68 ? 9.571 5.118 0.046 1.00 94.88 68 TYR A C 1
ATOM 519 O O . TYR A 1 68 ? 10.064 4.011 0.282 1.00 94.88 68 TYR A O 1
ATOM 527 N N . LYS A 1 69 ? 10.322 6.193 -0.206 1.00 94.06 69 LYS A N 1
ATOM 528 C CA . LYS A 1 69 ? 11.787 6.175 -0.156 1.00 94.06 69 LYS A CA 1
ATOM 529 C C . LYS A 1 69 ? 12.287 6.054 1.278 1.00 94.06 69 LYS A C 1
ATOM 531 O O . LYS A 1 69 ? 13.254 5.340 1.535 1.00 94.06 69 LYS A O 1
ATOM 536 N N . SER A 1 70 ? 11.613 6.721 2.216 1.00 93.94 70 SER A N 1
ATOM 537 C CA . SER A 1 70 ? 11.977 6.729 3.634 1.00 93.94 70 SER A CA 1
ATOM 538 C C . SER A 1 70 ? 10.758 6.696 4.560 1.00 93.94 70 SER A C 1
ATOM 540 O O . SER A 1 70 ? 9.621 6.945 4.155 1.00 93.94 70 SER A O 1
ATOM 542 N N . ALA A 1 71 ? 11.004 6.382 5.836 1.00 92.75 71 ALA A N 1
ATOM 543 C CA . ALA A 1 71 ? 9.978 6.437 6.876 1.00 92.75 71 ALA A CA 1
ATOM 544 C C . ALA A 1 71 ? 9.444 7.865 7.070 1.00 92.75 71 ALA A C 1
ATOM 546 O O . ALA A 1 71 ? 8.253 8.042 7.285 1.00 92.75 71 ALA A O 1
ATOM 547 N N . GLU A 1 72 ? 10.303 8.877 6.940 1.00 92.94 72 GLU A N 1
ATOM 548 C CA . GLU A 1 72 ? 9.920 10.291 7.017 1.00 92.94 72 GLU A CA 1
ATOM 549 C C . GLU A 1 72 ? 8.937 10.671 5.906 1.00 92.94 72 GLU A C 1
ATOM 551 O O . GLU A 1 72 ? 7.966 11.381 6.146 1.00 92.94 72 GLU A O 1
ATOM 556 N N . GLU A 1 73 ? 9.154 10.177 4.685 1.00 92.50 73 GLU A N 1
ATOM 557 C CA . GLU A 1 73 ? 8.238 10.410 3.568 1.00 92.50 73 GLU A CA 1
ATOM 558 C C . GLU A 1 73 ? 6.880 9.740 3.816 1.00 92.50 73 GLU A C 1
ATOM 560 O O . GLU A 1 73 ? 5.834 10.354 3.604 1.00 92.50 73 GLU A O 1
ATOM 565 N N . ALA A 1 74 ? 6.891 8.518 4.356 1.00 93.50 74 ALA A N 1
ATOM 566 C CA . ALA A 1 74 ? 5.674 7.832 4.775 1.00 93.50 74 ALA A CA 1
ATOM 567 C C . ALA A 1 74 ? 4.939 8.606 5.889 1.00 93.50 74 ALA A C 1
ATOM 569 O O . ALA A 1 74 ? 3.719 8.756 5.836 1.00 93.50 74 ALA A O 1
ATOM 570 N N . GLN A 1 75 ? 5.671 9.162 6.860 1.00 92.69 75 GLN A N 1
ATOM 571 C CA . GLN A 1 75 ? 5.118 10.013 7.920 1.00 92.69 75 GLN A CA 1
ATOM 572 C C . GLN A 1 75 ? 4.496 11.296 7.368 1.00 92.69 75 GLN A C 1
ATOM 574 O O . GLN A 1 75 ? 3.382 11.644 7.757 1.00 92.69 75 GLN A O 1
ATOM 579 N N . LYS A 1 76 ? 5.152 11.955 6.404 1.00 92.88 76 LYS A N 1
ATOM 580 C CA . LYS A 1 76 ? 4.589 13.113 5.689 1.00 92.88 76 LYS A CA 1
ATOM 581 C C . LYS A 1 76 ? 3.314 12.756 4.924 1.00 92.88 76 LYS A C 1
ATOM 583 O O . LYS A 1 76 ? 2.404 13.573 4.848 1.00 92.88 76 LYS A O 1
ATOM 588 N N . ALA A 1 77 ? 3.219 11.530 4.413 1.00 89.75 77 ALA A N 1
ATOM 589 C CA . ALA A 1 77 ? 2.007 10.999 3.792 1.00 89.75 77 ALA A CA 1
ATOM 590 C C . ALA A 1 77 ? 0.927 10.559 4.806 1.00 89.75 77 ALA A C 1
ATOM 592 O O . ALA A 1 77 ? -0.114 10.032 4.412 1.00 89.75 77 ALA A O 1
ATOM 593 N N . GLY A 1 78 ? 1.154 10.751 6.111 1.00 92.19 78 GLY A N 1
ATOM 594 C CA . GLY A 1 78 ? 0.205 10.419 7.174 1.00 92.19 78 GLY A CA 1
ATOM 595 C C . GLY A 1 78 ? 0.231 8.955 7.619 1.00 92.19 78 GLY A C 1
ATOM 596 O O . GLY A 1 78 ? -0.712 8.505 8.271 1.00 92.19 78 GLY A O 1
ATOM 597 N N . PHE A 1 79 ? 1.277 8.198 7.274 1.00 94.44 79 PHE A N 1
ATOM 598 C CA . PHE A 1 79 ? 1.500 6.847 7.786 1.00 94.44 79 PHE A CA 1
ATOM 599 C C . PHE A 1 79 ? 2.277 6.899 9.098 1.00 94.44 79 PHE A C 1
ATOM 601 O O . PHE A 1 79 ? 3.201 7.685 9.275 1.00 94.44 79 PHE A O 1
ATOM 608 N N . ARG A 1 80 ? 1.954 5.999 10.020 1.00 94.56 80 ARG A N 1
ATOM 609 C CA . ARG A 1 80 ? 2.657 5.861 11.301 1.00 94.56 80 ARG A CA 1
ATOM 610 C C . ARG A 1 80 ? 3.407 4.535 11.389 1.00 94.56 80 ARG A C 1
ATOM 612 O O . ARG A 1 80 ? 3.135 3.603 10.634 1.00 94.56 80 ARG A O 1
ATOM 619 N N . ALA A 1 81 ? 4.338 4.448 12.333 1.00 91.56 81 ALA A N 1
ATOM 620 C CA . ALA A 1 81 ? 5.053 3.211 12.624 1.00 91.56 81 ALA A CA 1
ATOM 621 C C . ALA A 1 81 ? 4.086 2.115 13.126 1.00 91.56 81 ALA A C 1
ATOM 623 O O . ALA A 1 81 ? 3.035 2.437 13.699 1.00 91.56 81 ALA A O 1
ATOM 624 N N . PRO A 1 82 ? 4.430 0.824 12.961 1.00 88.94 82 PRO A N 1
ATOM 625 C CA . PRO A 1 82 ? 3.667 -0.250 13.570 1.00 88.94 82 PRO A CA 1
ATOM 626 C C . PRO A 1 82 ? 3.785 -0.155 15.093 1.00 88.94 82 PRO A C 1
ATOM 628 O O . PRO A 1 82 ? 4.855 0.141 15.631 1.00 88.94 82 PRO A O 1
ATOM 631 N N . LYS A 1 83 ? 2.676 -0.407 15.792 1.00 85.12 83 LYS A N 1
ATOM 632 C CA . LYS A 1 83 ? 2.695 -0.565 17.250 1.00 85.12 83 LYS A CA 1
ATOM 633 C C . LYS A 1 83 ? 3.472 -1.846 17.579 1.00 85.12 83 LYS A C 1
ATOM 635 O O . LYS A 1 83 ? 3.372 -2.816 16.826 1.00 85.12 83 LYS A O 1
ATOM 640 N N . ARG A 1 84 ? 4.286 -1.804 18.635 1.00 71.44 84 ARG A N 1
ATOM 641 C CA . ARG A 1 84 ? 4.969 -2.997 19.149 1.00 71.44 84 ARG A CA 1
ATOM 642 C C . ARG A 1 84 ? 3.971 -3.977 19.747 1.00 71.44 84 ARG A C 1
ATOM 644 O O . ARG A 1 84 ? 2.955 -3.491 20.291 1.00 71.44 84 ARG A O 1
#

Nearest PDB structures (foldseek):
  8gqo-assembly1_A  TM=2.455E-01  e=2.549E+00  Vaccinia virus WR

InterPro domains:
  IPR060390 ArfC-like, C-terminal domain [PF27542] (25-80)

Radius of gyration: 21.17 Å; Cα contacts (8 Å, |Δi|>4): 131; chains: 1; bounding box: 24×34×79 Å